Protein AF-A0A1M6DX93-F1 (afdb_monomer)

Mean predicted aligned error: 8.98 Å

InterPro domains:
  IPR004670 Na+/H+ antiporter NhaA [PF06965] (9-67)
  IPR004670 Na+/H+ antiporter NhaA [PTHR30341] (5-68)
  IPR023171 Na+/H+ antiporter domain superfamily [G3DSA:1.20.1530.10] (2-70)

Radius of gyration: 18.58 Å; Cα contacts (8 Å, |Δi|>4): 19; chains: 1; bounding box: 24×37×56 Å

Foldseek 3Di:
DDDPDPPPDPVVVVVVVVVVVVVVVVVVCCPDPVVVVVVCQQQDDDPNDGVVVVVVVVVVVVVVVVVVVD

Structure (mmCIF, N/CA/C/O backbone):
data_AF-A0A1M6DX93-F1
#
_entry.id   AF-A0A1M6DX93-F1
#
loop_
_atom_site.group_PDB
_atom_site.id
_atom_site.type_symbol
_atom_site.label_atom_id
_atom_site.label_alt_id
_atom_site.label_comp_id
_atom_site.label_asym_id
_atom_site.label_entity_id
_atom_site.label_seq_id
_atom_site.pdbx_PDB_ins_code
_atom_site.Cartn_x
_atom_site.Cartn_y
_atom_site.Cartn_z
_atom_site.occupancy
_atom_site.B_iso_or_equiv
_atom_site.auth_seq_id
_atom_site.auth_comp_id
_atom_site.auth_asym_id
_atom_site.auth_atom_id
_atom_site.pdbx_PDB_model_num
ATO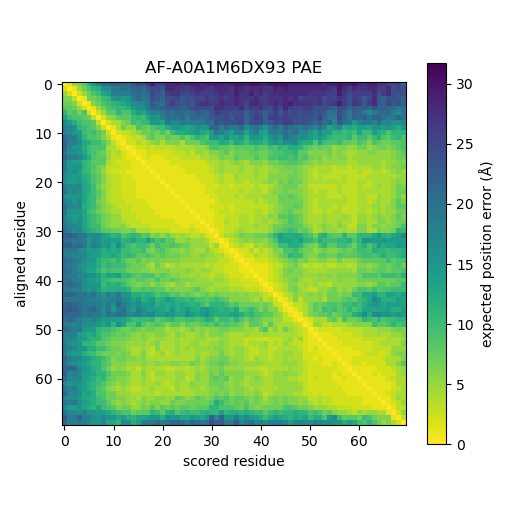M 1 N N . MET A 1 1 ? 8.529 21.288 -42.290 1.00 45.84 1 MET A N 1
ATOM 2 C CA . MET A 1 1 ? 8.000 21.572 -40.936 1.00 45.84 1 MET A CA 1
ATOM 3 C C . MET A 1 1 ? 7.960 20.274 -40.128 1.00 45.84 1 MET A C 1
ATOM 5 O O . MET A 1 1 ? 7.050 19.480 -40.323 1.00 45.84 1 MET A O 1
ATOM 9 N N . LYS A 1 2 ? 8.967 19.996 -39.285 1.00 48.25 2 LYS A N 1
ATOM 10 C CA . LYS A 1 2 ? 8.955 18.831 -38.377 1.00 48.25 2 LYS A CA 1
ATOM 11 C C . LYS A 1 2 ? 8.154 19.209 -37.128 1.00 48.25 2 LYS A C 1
ATOM 13 O O . LYS A 1 2 ? 8.601 20.057 -36.364 1.00 48.25 2 LYS A O 1
ATOM 18 N N . LYS A 1 3 ? 6.968 18.622 -36.938 1.00 56.81 3 LYS A N 1
ATOM 19 C CA . LYS A 1 3 ? 6.228 18.731 -35.672 1.00 56.81 3 LYS A CA 1
ATOM 20 C C . LYS A 1 3 ? 7.002 17.938 -34.618 1.00 56.81 3 LYS A C 1
ATOM 22 O O . LYS A 1 3 ? 7.067 16.715 -34.691 1.00 56.81 3 LYS A O 1
ATOM 27 N N . VAL A 1 4 ? 7.640 18.646 -33.691 1.00 67.81 4 VAL A N 1
ATOM 28 C CA . VAL A 1 4 ? 8.310 18.057 -32.528 1.00 67.81 4 VAL A CA 1
ATOM 29 C C . VAL A 1 4 ? 7.207 17.642 -31.559 1.00 67.81 4 VAL A C 1
ATOM 31 O O . VAL A 1 4 ? 6.672 18.471 -30.831 1.00 67.81 4 VAL A O 1
ATOM 34 N N . ILE A 1 5 ? 6.782 16.382 -31.625 1.00 70.19 5 ILE A N 1
ATOM 35 C CA . ILE A 1 5 ? 5.834 15.823 -30.659 1.00 70.19 5 ILE A CA 1
ATOM 36 C C . ILE A 1 5 ? 6.632 15.597 -29.365 1.00 70.19 5 ILE A C 1
ATOM 38 O O . ILE A 1 5 ? 7.629 14.870 -29.411 1.00 70.19 5 ILE A O 1
ATOM 42 N N . PRO A 1 6 ? 6.272 16.222 -28.229 1.00 67.19 6 PRO A N 1
ATOM 43 C CA . PRO A 1 6 ? 6.939 15.947 -26.964 1.00 67.19 6 PRO A CA 1
ATOM 44 C C . PRO A 1 6 ? 6.753 14.466 -26.623 1.00 67.19 6 PRO A C 1
ATOM 46 O O . PRO A 1 6 ? 5.659 13.918 -26.756 1.00 67.19 6 PRO A O 1
ATOM 49 N N . LYS A 1 7 ? 7.849 13.804 -26.244 1.00 64.12 7 LYS A N 1
ATOM 50 C CA . LYS A 1 7 ? 7.884 12.370 -25.951 1.00 64.12 7 LYS A CA 1
ATOM 51 C C . LYS A 1 7 ? 6.865 12.066 -24.853 1.00 64.12 7 LYS A C 1
ATOM 53 O O . LYS A 1 7 ? 6.981 12.572 -23.740 1.00 64.12 7 LYS A O 1
ATOM 58 N N . SER A 1 8 ? 5.847 11.289 -25.209 1.00 58.84 8 SER A N 1
ATOM 59 C CA . SER A 1 8 ? 4.788 10.850 -24.310 1.00 58.84 8 SER A CA 1
ATOM 60 C C . SER A 1 8 ? 5.395 10.178 -23.081 1.00 58.84 8 SER A C 1
ATOM 62 O O . SER A 1 8 ? 6.322 9.376 -23.200 1.00 58.84 8 SER A O 1
ATOM 64 N N . PHE A 1 9 ? 4.873 10.560 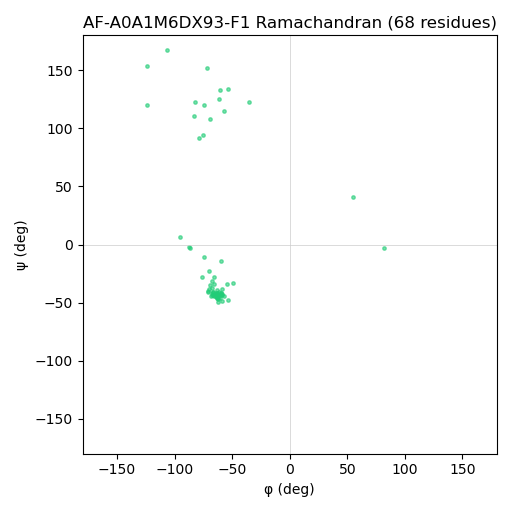-21.920 1.00 63.00 9 PHE A N 1
ATOM 65 C CA . PHE A 1 9 ? 5.224 10.093 -20.583 1.00 63.00 9 PHE A CA 1
ATOM 66 C C . PHE A 1 9 ? 5.583 8.594 -20.576 1.00 63.00 9 PHE A C 1
ATOM 68 O O . PHE A 1 9 ? 4.806 7.761 -21.042 1.00 63.00 9 PHE A O 1
ATOM 75 N N . ASN A 1 10 ? 6.787 8.257 -20.108 1.00 75.69 10 ASN A N 1
ATOM 76 C CA . ASN A 1 10 ? 7.305 6.892 -20.159 1.00 75.69 10 ASN A CA 1
ATOM 77 C C . ASN A 1 10 ? 6.664 6.074 -19.027 1.00 75.69 10 ASN A C 1
ATOM 79 O O . ASN A 1 10 ? 7.138 6.108 -17.895 1.00 75.69 10 ASN A O 1
ATOM 83 N N . ILE A 1 11 ? 5.542 5.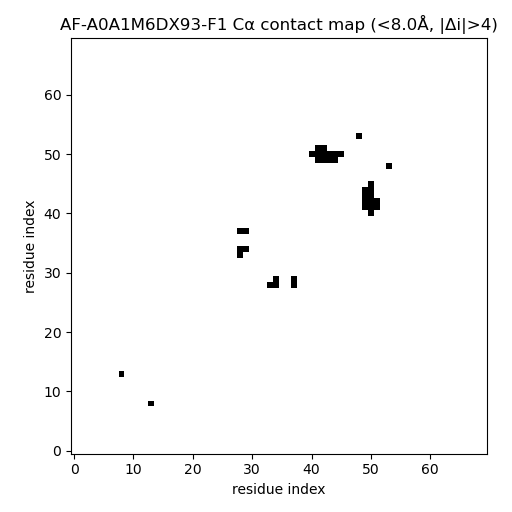421 -19.328 1.00 74.75 11 ILE A N 1
ATOM 84 C CA . ILE A 1 11 ? 4.652 4.712 -18.387 1.00 74.75 11 ILE A CA 1
ATOM 85 C C . ILE A 1 11 ? 5.397 3.748 -17.450 1.00 74.75 11 ILE A C 1
ATOM 87 O O . ILE A 1 11 ? 5.041 3.646 -16.277 1.00 74.75 11 ILE A O 1
ATOM 91 N N . ASP A 1 12 ? 6.476 3.126 -17.926 1.00 75.69 12 ASP A N 1
ATOM 92 C CA . ASP A 1 12 ? 7.310 2.216 -17.132 1.00 75.69 12 ASP A CA 1
ATOM 93 C C . ASP A 1 12 ? 8.043 2.926 -15.982 1.00 75.69 12 ASP A C 1
ATOM 95 O O . ASP A 1 12 ? 8.212 2.367 -14.902 1.00 75.69 12 ASP A O 1
ATOM 99 N N . ALA A 1 13 ? 8.450 4.184 -16.173 1.00 82.56 13 ALA A N 1
ATOM 100 C CA . ALA A 1 13 ? 9.066 4.982 -15.113 1.00 82.56 13 ALA A CA 1
ATOM 101 C C . ALA A 1 13 ? 8.026 5.504 -14.106 1.00 82.56 13 ALA A C 1
ATOM 103 O O . ALA A 1 13 ? 8.331 5.714 -12.932 1.00 82.56 13 ALA A O 1
ATOM 104 N N . VAL A 1 14 ? 6.785 5.706 -14.554 1.00 88.00 14 VAL A N 1
ATOM 105 C CA . VAL A 1 14 ? 5.699 6.277 -13.743 1.00 88.00 14 VAL A CA 1
ATOM 106 C C . VAL A 1 14 ? 5.233 5.300 -12.675 1.00 88.00 14 VAL A C 1
ATOM 108 O O . VAL A 1 14 ? 4.995 5.715 -11.543 1.00 88.00 14 VAL A O 1
ATOM 111 N N . SER A 1 15 ? 5.136 4.010 -13.006 1.00 86.25 15 SER A N 1
ATOM 112 C CA . SER A 1 15 ? 4.739 2.970 -12.053 1.00 86.25 15 SER A CA 1
ATOM 113 C C . SER A 1 15 ? 5.733 2.854 -10.892 1.00 86.25 15 SER A C 1
ATOM 115 O O . SER A 1 15 ? 5.317 2.815 -9.736 1.00 86.25 15 SER A O 1
ATOM 117 N N . GLY A 1 16 ? 7.040 2.900 -11.178 1.00 88.50 16 GLY A N 1
ATOM 118 C CA . GLY A 1 16 ? 8.091 2.879 -10.158 1.00 88.50 16 GLY A CA 1
ATOM 119 C C . GLY A 1 16 ? 8.048 4.098 -9.232 1.00 88.50 16 GLY A C 1
ATOM 120 O O . GLY A 1 16 ? 8.087 3.949 -8.011 1.00 88.50 16 GLY A O 1
ATOM 121 N N . VAL A 1 17 ? 7.899 5.303 -9.793 1.00 91.62 17 VAL A N 1
ATOM 122 C CA . VAL A 1 17 ? 7.774 6.537 -8.995 1.00 91.62 17 VAL A CA 1
ATOM 123 C C . VAL A 1 17 ? 6.511 6.514 -8.131 1.00 91.62 17 VAL A C 1
ATOM 125 O O . VAL A 1 17 ? 6.578 6.857 -6.951 1.00 91.62 17 VAL A O 1
ATOM 128 N N . LEU A 1 18 ? 5.376 6.067 -8.678 1.00 91.81 18 LEU A N 1
ATOM 129 C CA . LEU A 1 18 ? 4.119 5.959 -7.934 1.00 91.81 18 LEU A CA 1
ATOM 130 C C . LEU A 1 18 ? 4.257 5.028 -6.719 1.00 91.81 18 LEU A C 1
ATOM 132 O O . LEU A 1 18 ? 3.737 5.333 -5.647 1.00 91.81 18 LEU A O 1
ATOM 136 N N . LEU A 1 19 ? 5.001 3.930 -6.866 1.00 92.06 19 LEU A N 1
ATOM 137 C CA . LEU A 1 19 ? 5.233 2.949 -5.805 1.00 92.06 19 LEU A CA 1
ATOM 138 C C . LEU A 1 19 ? 6.078 3.535 -4.663 1.00 92.06 19 LEU A C 1
ATOM 140 O O . LEU A 1 19 ? 5.743 3.367 -3.491 1.00 92.06 19 LEU A O 1
ATOM 144 N N . VAL A 1 20 ? 7.120 4.302 -4.998 1.00 94.88 20 VAL A N 1
ATOM 145 C CA . VAL A 1 20 ? 7.936 5.026 -4.007 1.00 94.88 20 VAL A CA 1
ATOM 146 C C . VAL A 1 20 ? 7.102 6.070 -3.262 1.00 94.88 20 VAL A C 1
ATOM 148 O O . VAL A 1 20 ? 7.166 6.148 -2.036 1.00 94.88 20 VAL A O 1
ATOM 151 N N . VAL A 1 21 ? 6.281 6.845 -3.977 1.00 95.88 21 VAL A N 1
ATOM 152 C CA . VAL A 1 21 ? 5.391 7.840 -3.357 1.00 95.88 21 VAL A CA 1
ATOM 153 C C . VAL A 1 21 ? 4.392 7.168 -2.412 1.00 95.88 21 VAL A C 1
ATOM 155 O O . VAL A 1 21 ? 4.209 7.641 -1.291 1.00 95.88 21 VAL A O 1
ATOM 158 N N . ALA A 1 22 ? 3.797 6.041 -2.812 1.00 94.06 22 ALA A N 1
ATOM 159 C CA . ALA A 1 22 ? 2.896 5.269 -1.959 1.00 94.06 22 ALA A CA 1
ATOM 160 C C . ALA A 1 22 ? 3.589 4.776 -0.676 1.00 94.06 22 ALA A C 1
ATOM 162 O O . ALA A 1 22 ? 3.017 4.887 0.407 1.00 94.06 22 ALA A O 1
ATOM 163 N N . ALA A 1 23 ? 4.837 4.303 -0.770 1.00 93.88 23 ALA A N 1
ATOM 164 C CA . ALA A 1 23 ? 5.617 3.874 0.391 1.00 93.88 23 ALA A CA 1
ATOM 165 C C . ALA A 1 23 ? 5.921 5.034 1.358 1.00 93.88 23 ALA A C 1
ATOM 167 O O . ALA A 1 23 ? 5.776 4.886 2.571 1.00 93.88 23 ALA A O 1
ATOM 168 N N . ILE A 1 24 ? 6.286 6.209 0.833 1.00 96.19 24 ILE A N 1
ATOM 169 C CA . ILE A 1 24 ? 6.512 7.412 1.648 1.00 96.19 24 ILE A CA 1
ATOM 170 C C . ILE A 1 24 ? 5.218 7.832 2.355 1.0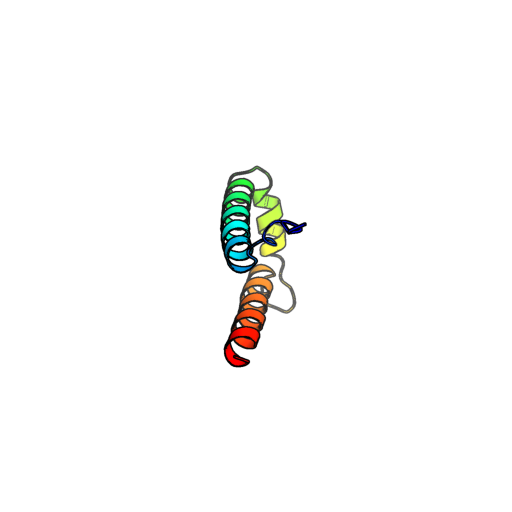0 96.19 24 ILE A C 1
ATOM 172 O O . ILE A 1 24 ? 5.233 8.088 3.559 1.00 96.19 24 ILE A O 1
ATOM 176 N N . LEU A 1 25 ? 4.089 7.861 1.640 1.00 92.44 25 LEU A N 1
ATOM 177 C CA . LEU A 1 25 ? 2.784 8.173 2.229 1.00 92.44 25 LEU A CA 1
ATOM 178 C C . LEU A 1 25 ? 2.403 7.175 3.327 1.00 92.44 25 LEU A C 1
ATOM 180 O O . LEU A 1 25 ? 1.941 7.593 4.387 1.00 92.44 25 LEU A O 1
ATOM 184 N N . ALA A 1 26 ? 2.649 5.880 3.113 1.00 89.38 26 ALA A N 1
ATOM 185 C CA . ALA A 1 26 ? 2.423 4.854 4.125 1.00 89.38 26 ALA A CA 1
ATOM 186 C C . ALA A 1 26 ? 3.258 5.109 5.391 1.00 89.38 26 ALA A C 1
ATOM 188 O O . ALA A 1 26 ? 2.718 5.036 6.493 1.00 89.38 26 ALA A O 1
ATOM 189 N N . MET A 1 27 ? 4.538 5.486 5.254 1.00 91.50 27 MET A N 1
ATOM 190 C CA . MET A 1 27 ? 5.369 5.861 6.406 1.00 91.50 27 MET A CA 1
ATOM 191 C C . MET A 1 27 ? 4.839 7.101 7.132 1.00 91.50 27 MET A C 1
ATOM 193 O O . MET A 1 27 ? 4.818 7.116 8.361 1.00 91.50 27 MET A O 1
ATOM 197 N N . ILE A 1 28 ? 4.388 8.128 6.407 1.00 93.12 28 ILE A N 1
ATOM 198 C CA . ILE A 1 28 ? 3.821 9.341 7.018 1.00 93.12 28 ILE A CA 1
ATOM 199 C C . ILE A 1 28 ? 2.558 9.000 7.818 1.00 93.12 28 ILE A C 1
ATOM 201 O O . ILE A 1 28 ? 2.428 9.425 8.963 1.00 93.12 28 ILE A O 1
ATOM 205 N N . ILE A 1 29 ? 1.645 8.213 7.240 1.00 88.00 29 ILE A N 1
ATOM 206 C CA . ILE A 1 29 ? 0.401 7.796 7.903 1.00 88.00 29 ILE A CA 1
ATOM 207 C C . ILE A 1 29 ? 0.709 6.948 9.144 1.00 88.00 29 ILE A C 1
ATOM 209 O O . ILE A 1 29 ? 0.122 7.184 10.199 1.00 88.00 29 ILE A O 1
ATOM 213 N N . ALA A 1 30 ? 1.659 6.014 9.042 1.00 85.31 30 ALA A N 1
ATOM 214 C CA . ALA A 1 30 ? 2.050 5.134 10.142 1.00 85.31 30 ALA A CA 1
ATOM 215 C C . ALA A 1 30 ? 2.709 5.872 11.320 1.00 85.31 30 ALA A C 1
ATOM 217 O O . ALA A 1 30 ? 2.593 5.413 12.450 1.00 85.31 30 ALA A O 1
ATOM 218 N N . ASN A 1 31 ? 3.374 7.007 11.077 1.00 89.75 31 ASN A N 1
ATOM 219 C CA . ASN A 1 31 ? 4.001 7.830 12.121 1.00 89.75 31 ASN A CA 1
ATOM 220 C C . ASN A 1 31 ? 3.104 8.986 12.610 1.00 89.75 31 ASN A C 1
ATOM 222 O O . ASN A 1 31 ? 3.556 9.841 13.370 1.00 89.75 31 ASN A O 1
ATOM 226 N N . SER A 1 32 ? 1.848 9.055 12.161 1.00 86.81 32 SER A N 1
ATOM 227 C CA . SER A 1 32 ? 0.917 10.137 12.496 1.00 86.81 32 SER A CA 1
ATOM 228 C C . SER A 1 32 ? -0.167 9.686 13.481 1.00 86.81 32 SER A C 1
ATOM 230 O O . SER A 1 32 ? -0.406 8.498 13.670 1.00 86.81 32 SER A O 1
ATOM 232 N N . ALA A 1 33 ? -0.906 10.638 14.061 1.00 82.06 33 ALA A N 1
ATOM 233 C CA . ALA A 1 33 ? -2.062 10.374 14.930 1.00 82.06 33 ALA A CA 1
ATOM 234 C C . ALA A 1 33 ? -3.196 9.589 14.229 1.00 82.06 33 ALA A C 1
ATOM 236 O O . ALA A 1 33 ? -4.091 9.063 14.889 1.00 82.06 33 ALA A O 1
ATOM 237 N N . LEU A 1 34 ? -3.154 9.484 12.894 1.00 80.56 34 LEU A N 1
ATOM 238 C CA . LEU A 1 34 ? -4.051 8.640 12.101 1.00 80.56 34 LEU A CA 1
ATOM 239 C C . LEU A 1 34 ? -3.716 7.141 12.191 1.00 80.56 34 LEU A C 1
ATOM 241 O O . LEU A 1 34 ? -4.534 6.333 11.756 1.00 80.56 34 LEU A O 1
ATOM 245 N N . GLN A 1 35 ? -2.572 6.757 12.767 1.00 82.75 35 GLN A N 1
ATOM 246 C CA . GLN A 1 35 ? -2.145 5.362 12.900 1.00 82.75 35 GLN A CA 1
ATOM 247 C C . GLN A 1 35 ? -3.210 4.498 13.583 1.00 82.75 35 GLN A C 1
ATOM 249 O O . GLN A 1 35 ? -3.569 3.450 13.060 1.00 82.75 35 GLN A O 1
ATOM 254 N N . THR A 1 36 ? -3.770 4.944 14.710 1.00 78.88 36 THR A N 1
ATOM 255 C CA . THR A 1 36 ? -4.771 4.168 15.462 1.00 78.88 36 THR A CA 1
ATOM 256 C C . THR A 1 36 ? -6.041 3.934 14.645 1.00 78.88 36 THR A C 1
ATOM 258 O O . THR A 1 36 ? -6.610 2.846 14.667 1.00 78.88 36 THR A O 1
ATOM 261 N N . PHE A 1 37 ? -6.481 4.939 13.884 1.00 82.12 37 PHE A N 1
ATOM 262 C CA . PHE A 1 37 ? -7.627 4.800 12.988 1.00 82.12 37 PHE A CA 1
ATOM 263 C C . PHE A 1 37 ? -7.312 3.858 11.817 1.00 82.12 37 PHE A C 1
ATOM 265 O O . PHE A 1 37 ? -8.106 2.973 11.508 1.00 82.12 37 PHE A O 1
ATOM 272 N N . TYR A 1 38 ? -6.133 4.005 11.212 1.00 80.81 38 TYR A N 1
ATOM 273 C CA . TYR A 1 38 ? -5.662 3.171 10.108 1.00 80.81 38 TYR A CA 1
ATOM 274 C C . TYR A 1 38 ? -5.525 1.695 10.516 1.00 80.81 38 TYR A C 1
ATOM 276 O O . TYR A 1 38 ? -6.018 0.812 9.815 1.00 80.81 38 TYR A O 1
ATOM 284 N N . GLU A 1 39 ? -4.948 1.423 11.687 1.00 80.12 39 GLU A N 1
ATOM 285 C CA . GLU A 1 39 ? -4.832 0.073 12.241 1.00 80.12 39 GLU A CA 1
ATOM 286 C C . GLU A 1 39 ? -6.195 -0.514 12.606 1.00 80.12 39 GLU A C 1
ATOM 288 O O . GLU A 1 39 ? -6.445 -1.670 12.289 1.00 80.12 39 GLU A O 1
ATOM 293 N N . ASN A 1 40 ? -7.118 0.260 13.186 1.00 80.88 40 ASN A N 1
ATOM 294 C CA . ASN A 1 40 ? -8.470 -0.230 13.478 1.00 80.88 40 ASN A CA 1
ATOM 295 C C . ASN A 1 40 ? -9.224 -0.648 12.205 1.00 80.88 40 ASN A C 1
ATOM 297 O O . ASN A 1 40 ? -9.875 -1.694 12.184 1.00 80.88 40 ASN A O 1
ATOM 301 N N . VAL A 1 41 ? -9.102 0.124 11.120 1.00 81.38 41 VAL A N 1
ATOM 302 C CA . VAL A 1 41 ? -9.682 -0.237 9.816 1.00 81.38 41 VAL A CA 1
ATOM 303 C C . VAL A 1 41 ? -9.008 -1.493 9.252 1.00 81.38 41 VAL A C 1
ATOM 305 O O . VAL A 1 41 ? -9.691 -2.416 8.815 1.00 81.38 41 VAL A O 1
ATOM 308 N N . LEU A 1 42 ? -7.678 -1.588 9.319 1.00 79.00 42 LEU A N 1
ATOM 309 C CA . LEU A 1 42 ? -6.922 -2.750 8.835 1.00 79.00 42 LEU A CA 1
ATOM 310 C C . LEU A 1 42 ? -7.147 -4.032 9.655 1.00 79.00 42 LEU A C 1
ATOM 312 O O . LEU A 1 42 ? -7.086 -5.137 9.105 1.00 79.00 42 LEU A O 1
ATOM 316 N N . HIS A 1 43 ? -7.397 -3.893 10.956 1.00 79.25 43 HIS A N 1
ATOM 317 C CA . HIS A 1 43 ? -7.705 -4.976 11.889 1.00 79.25 43 HIS A CA 1
ATOM 318 C C . HIS A 1 43 ? -9.198 -5.310 11.958 1.00 79.25 43 HIS A C 1
ATOM 320 O O . HIS A 1 43 ? -9.571 -6.263 12.645 1.00 79.25 43 HIS A O 1
ATOM 326 N N . THR A 1 44 ? -10.052 -4.591 11.225 1.00 79.94 44 THR A N 1
ATOM 327 C CA . THR A 1 44 ? -11.464 -4.953 11.104 1.00 79.94 44 THR A CA 1
ATOM 328 C C . THR A 1 44 ? -11.563 -6.333 10.456 1.00 79.94 44 THR A C 1
ATOM 330 O O . THR A 1 44 ? -10.994 -6.582 9.391 1.00 79.94 44 THR A O 1
ATOM 333 N N . TYR A 1 45 ? -12.253 -7.250 11.131 1.00 75.94 45 TYR A N 1
ATOM 334 C CA . TYR A 1 45 ? -12.460 -8.607 10.644 1.00 75.94 45 TYR A CA 1
ATOM 335 C C . TYR A 1 45 ? -13.619 -8.634 9.656 1.00 75.94 45 TYR A C 1
ATOM 337 O O . TYR A 1 45 ? -14.748 -8.280 9.990 1.00 75.94 45 TYR A O 1
ATOM 345 N N . VAL A 1 46 ? -13.334 -9.100 8.446 1.00 73.31 46 VAL A N 1
ATOM 346 C CA . VAL A 1 46 ? -14.319 -9.325 7.393 1.00 73.31 46 VAL A CA 1
ATOM 347 C C . VAL A 1 46 ? -14.196 -10.784 6.969 1.00 73.31 46 VAL A C 1
ATOM 349 O O . VAL A 1 46 ? -13.133 -11.229 6.540 1.00 73.31 46 VAL A O 1
ATOM 352 N N . LEU A 1 47 ? -15.281 -11.551 7.117 1.00 71.31 47 LEU A N 1
ATOM 353 C CA . LEU A 1 47 ? -15.343 -12.970 6.729 1.00 71.31 47 LEU A CA 1
ATOM 354 C C . LEU A 1 47 ? -14.236 -13.845 7.363 1.00 71.31 47 LEU A C 1
ATOM 356 O O . LEU A 1 47 ? -13.664 -14.711 6.711 1.00 71.31 47 LEU A O 1
ATOM 360 N N . GLY A 1 48 ? -13.923 -13.616 8.644 1.00 75.88 48 GLY A N 1
ATOM 361 C CA . GLY A 1 48 ? -12.956 -14.428 9.399 1.00 75.88 48 GLY A CA 1
ATOM 362 C C . GLY A 1 48 ? -11.479 -14.076 9.182 1.00 75.88 48 GLY A C 1
ATOM 363 O O . GLY A 1 48 ? -10.631 -14.623 9.877 1.00 75.88 48 GLY A O 1
ATOM 364 N N . MET A 1 49 ? -11.163 -13.126 8.295 1.00 73.69 49 MET A N 1
ATOM 365 C CA . MET A 1 49 ? -9.808 -12.596 8.088 1.00 73.69 49 MET A CA 1
ATOM 366 C C . MET A 1 49 ? -9.788 -11.077 8.273 1.00 73.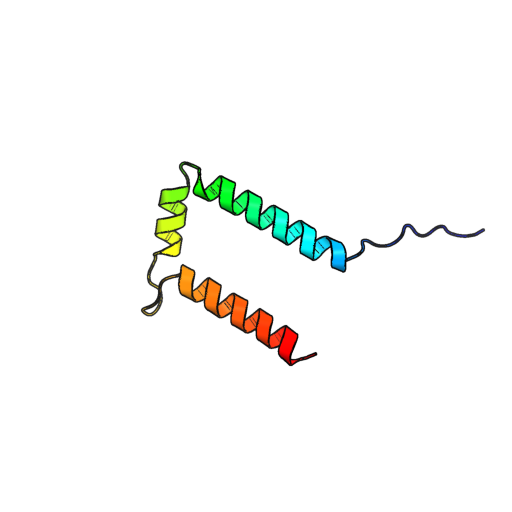69 49 MET A C 1
ATOM 368 O O . MET A 1 49 ? -10.806 -10.406 8.102 1.00 73.69 49 MET A O 1
ATOM 372 N N . SER A 1 50 ? -8.639 -10.507 8.646 1.00 82.38 50 SER A N 1
ATOM 373 C CA . SER A 1 50 ? -8.542 -9.049 8.778 1.00 82.38 50 SER A CA 1
ATOM 374 C C . SER A 1 50 ? -8.550 -8.371 7.407 1.00 82.38 50 SER A C 1
ATOM 376 O O . SER A 1 50 ? -8.079 -8.935 6.417 1.00 82.38 50 SER A O 1
ATOM 378 N N . PHE A 1 51 ? -9.039 -7.134 7.343 1.00 83.62 51 PHE A N 1
ATOM 379 C CA . PHE A 1 51 ? -9.044 -6.331 6.119 1.00 83.62 51 PHE A CA 1
ATOM 380 C C . PHE A 1 51 ? -7.639 -6.199 5.501 1.00 83.62 51 PHE A C 1
ATOM 382 O O . PHE A 1 51 ? -7.482 -6.241 4.282 1.00 83.62 51 PHE A O 1
ATOM 389 N N . ARG A 1 52 ? -6.592 -6.152 6.338 1.00 85.56 52 ARG A N 1
ATOM 390 C CA . ARG A 1 52 ? -5.192 -6.206 5.889 1.00 85.56 52 ARG A CA 1
ATOM 391 C C . ARG A 1 52 ? -4.852 -7.473 5.094 1.00 85.56 52 ARG A C 1
ATOM 393 O O . ARG A 1 52 ? -4.162 -7.367 4.085 1.00 85.56 52 ARG A O 1
ATOM 400 N N . HIS A 1 53 ? -5.328 -8.643 5.527 1.00 85.62 53 HIS A N 1
ATOM 401 C CA . HIS A 1 53 ? -5.095 -9.902 4.806 1.00 85.62 53 HIS A CA 1
ATOM 402 C C . HIS A 1 53 ? -5.803 -9.900 3.451 1.00 85.62 53 HIS A C 1
ATOM 404 O O . HIS A 1 53 ? -5.184 -10.227 2.446 1.00 85.62 53 HIS A O 1
ATOM 410 N N . TRP A 1 54 ? -7.051 -9.426 3.401 1.00 89.69 54 TRP A N 1
ATOM 411 C CA . TRP A 1 54 ? -7.800 -9.294 2.149 1.00 89.69 54 TRP A CA 1
ATOM 412 C C . TRP A 1 54 ? -7.091 -8.416 1.116 1.00 89.69 54 TRP A C 1
ATOM 414 O O . TRP A 1 54 ? -7.015 -8.786 -0.054 1.00 89.69 54 TRP A O 1
ATOM 424 N N . ILE A 1 55 ? -6.556 -7.265 1.538 1.00 87.81 55 ILE A N 1
ATOM 425 C CA . ILE A 1 55 ? -5.801 -6.382 0.640 1.00 87.81 55 ILE A CA 1
ATOM 426 C C . ILE A 1 55 ? -4.542 -7.092 0.135 1.00 87.81 55 ILE A C 1
ATOM 428 O O . ILE A 1 55 ? -4.267 -7.047 -1.060 1.00 87.81 55 ILE A O 1
ATOM 432 N N . ASN A 1 56 ? -3.790 -7.745 1.024 1.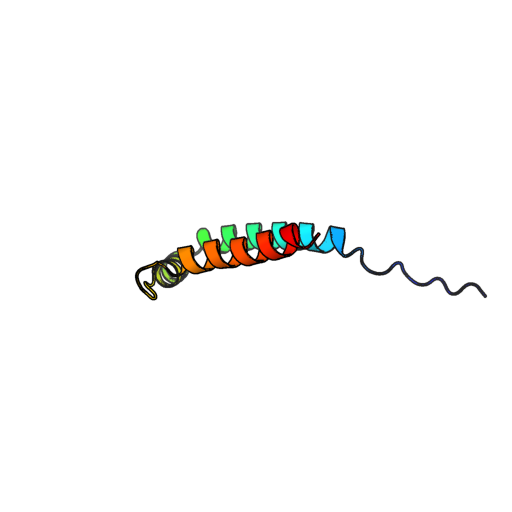00 90.75 56 ASN A N 1
ATOM 433 C CA . ASN A 1 56 ? -2.552 -8.428 0.656 1.00 90.75 56 ASN A CA 1
ATOM 434 C C . ASN A 1 56 ? -2.798 -9.565 -0.348 1.00 90.75 56 ASN A C 1
ATOM 436 O O . ASN A 1 56 ? -2.161 -9.611 -1.400 1.00 90.75 56 ASN A O 1
ATOM 440 N N . ASP A 1 57 ? -3.766 -10.432 -0.062 1.00 89.69 57 ASP A N 1
ATOM 441 C CA . ASP A 1 57 ? -4.084 -11.580 -0.909 1.00 89.69 57 ASP A CA 1
ATOM 442 C C . ASP A 1 57 ? -4.723 -11.138 -2.231 1.00 89.69 57 ASP A C 1
ATOM 444 O O . ASP A 1 57 ? -4.384 -11.662 -3.292 1.00 89.69 57 ASP A O 1
ATOM 448 N N . GLY A 1 58 ? -5.586 -10.117 -2.202 1.00 90.62 58 GLY A N 1
ATOM 449 C CA . GLY A 1 58 ? -6.191 -9.538 -3.400 1.00 90.62 58 GLY A CA 1
ATOM 450 C C . GLY A 1 58 ? -5.168 -8.874 -4.325 1.00 90.62 58 GLY A C 1
ATOM 451 O O . GLY A 1 58 ? -5.197 -9.093 -5.5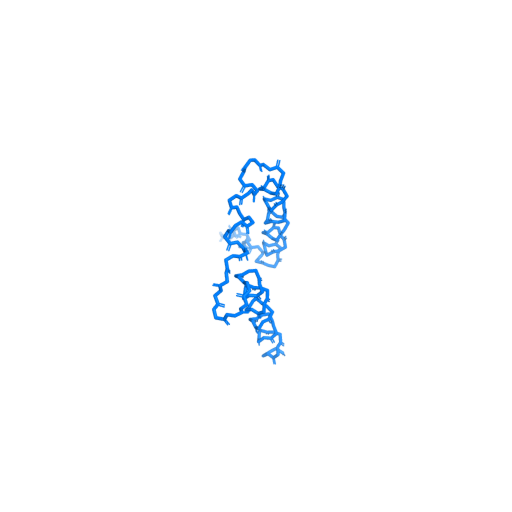37 1.00 90.62 58 GLY A O 1
ATOM 452 N N . LEU A 1 59 ? -4.228 -8.100 -3.770 1.00 91.38 59 LEU A N 1
ATOM 453 C CA . LEU A 1 59 ? -3.177 -7.452 -4.557 1.00 91.38 59 LEU A CA 1
ATOM 454 C C . LEU A 1 59 ? -2.229 -8.491 -5.172 1.00 91.38 59 LEU A C 1
ATOM 456 O O . LEU A 1 59 ? -1.880 -8.376 -6.347 1.00 91.38 59 LEU A O 1
ATOM 460 N N . MET A 1 60 ? -1.877 -9.538 -4.417 1.00 92.62 60 MET A N 1
ATOM 461 C CA . MET A 1 60 ? -1.092 -10.665 -4.929 1.00 92.62 60 MET A CA 1
ATOM 462 C C . MET A 1 60 ? -1.837 -11.434 -6.022 1.00 92.62 60 ME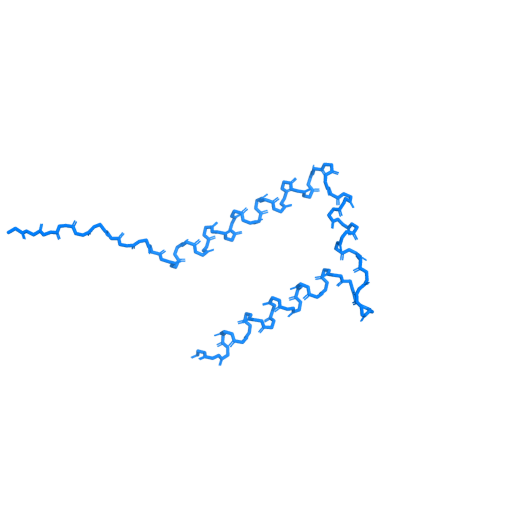T A C 1
ATOM 464 O O . MET A 1 60 ? -1.237 -11.754 -7.045 1.00 92.62 60 MET A O 1
ATOM 468 N N . ALA A 1 61 ? -3.140 -11.682 -5.868 1.00 93.50 61 ALA A N 1
ATOM 469 C CA . ALA A 1 61 ? -3.945 -12.352 -6.887 1.00 93.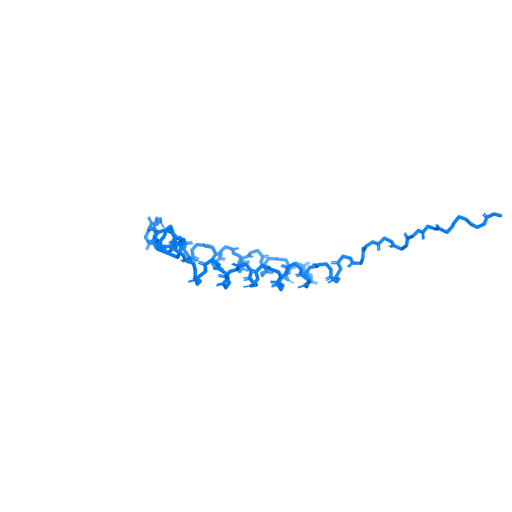50 61 ALA A CA 1
ATOM 470 C C . ALA A 1 61 ? -3.936 -11.586 -8.221 1.00 93.50 61 ALA A C 1
ATOM 472 O O . ALA A 1 61 ? -3.740 -12.189 -9.275 1.00 93.50 61 ALA A O 1
ATOM 473 N N . VAL A 1 62 ? -4.079 -10.256 -8.189 1.00 92.75 62 VAL A N 1
ATOM 474 C CA . VAL A 1 62 ? -3.992 -9.415 -9.396 1.00 92.75 62 VAL A CA 1
ATOM 475 C C . VAL A 1 62 ? -2.574 -9.408 -9.969 1.00 92.75 62 VAL A C 1
ATOM 477 O O . VAL A 1 62 ? -2.408 -9.556 -11.180 1.00 92.75 62 VAL A O 1
ATOM 480 N N . PHE A 1 63 ? -1.550 -9.279 -9.120 1.00 88.56 63 PHE A N 1
ATOM 481 C CA . PHE A 1 63 ? -0.147 -9.282 -9.541 1.00 88.56 63 PHE A CA 1
ATOM 482 C C . PHE A 1 63 ? 0.226 -10.584 -10.261 1.00 88.56 63 PHE A C 1
ATOM 484 O O . PHE A 1 63 ? 0.753 -10.550 -11.373 1.00 88.56 63 PHE A O 1
ATOM 491 N N . PHE A 1 64 ? -0.119 -11.733 -9.676 1.00 90.56 64 PHE A N 1
ATOM 492 C CA . PHE A 1 64 ? 0.113 -13.035 -10.293 1.00 90.56 64 PHE A CA 1
ATOM 493 C C . PHE A 1 64 ? -0.764 -13.275 -11.519 1.00 90.56 64 PHE A C 1
ATOM 495 O O . PHE A 1 64 ? -0.279 -13.874 -12.468 1.00 90.56 64 PHE A O 1
ATOM 502 N N . CYS A 1 65 ? -2.008 -12.788 -11.554 1.00 92.88 65 CYS A N 1
ATOM 503 C CA . CYS A 1 65 ? -2.854 -12.880 -12.746 1.00 92.88 65 CYS A CA 1
ATOM 504 C C . CYS A 1 65 ? -2.219 -12.151 -13.944 1.00 92.88 65 CYS A C 1
ATOM 506 O O . CYS A 1 65 ? -2.119 -12.721 -15.028 1.00 92.88 65 CYS A O 1
ATOM 508 N N . LEU A 1 66 ? -1.713 -10.929 -13.736 1.00 89.31 66 LEU A N 1
ATOM 509 C CA . LEU A 1 66 ? -1.034 -10.145 -14.774 1.00 89.31 66 LEU A CA 1
ATOM 510 C C . LEU A 1 66 ? 0.304 -10.758 -15.207 1.00 89.31 66 LEU A C 1
ATOM 512 O O . LEU A 1 66 ? 0.638 -10.705 -16.388 1.00 89.31 66 LEU A O 1
ATOM 516 N N . LEU A 1 67 ? 1.066 -11.335 -14.271 1.00 87.06 67 LEU A N 1
ATOM 517 C CA . LEU A 1 67 ? 2.314 -12.034 -14.586 1.00 87.06 67 LEU A CA 1
ATOM 518 C C . LEU A 1 67 ? 2.078 -13.363 -15.305 1.00 87.06 67 LEU A C 1
ATOM 520 O O . LEU A 1 67 ? 2.812 -13.676 -16.229 1.00 87.06 67 LEU A O 1
ATOM 524 N N . ALA A 1 68 ? 1.074 -14.139 -14.897 1.00 87.12 68 ALA A N 1
ATOM 525 C CA . ALA A 1 68 ? 0.775 -15.445 -15.482 1.00 87.12 68 ALA A CA 1
ATOM 526 C C . ALA A 1 68 ? 0.222 -15.349 -16.912 1.00 87.12 68 ALA A C 1
ATOM 528 O O . ALA A 1 68 ? 0.284 -16.320 -17.660 1.00 87.12 68 ALA A O 1
ATOM 529 N N . TRP A 1 69 ? -0.348 -14.200 -17.285 1.00 73.94 69 TRP A N 1
ATOM 530 C CA . TRP A 1 69 ? -0.888 -13.939 -18.623 1.00 73.94 69 TRP A CA 1
ATOM 531 C C . TRP A 1 69 ? 0.140 -13.425 -19.637 1.00 73.94 69 TRP A C 1
ATOM 533 O O . TRP A 1 69 ? -0.214 -13.209 -20.798 1.00 73.94 69 TRP A O 1
ATOM 543 N N . LYS A 1 70 ? 1.386 -13.209 -19.212 1.00 55.84 70 LYS A N 1
ATOM 544 C CA . LYS A 1 70 ? 2.490 -12.786 -20.070 1.00 55.84 70 LYS A CA 1
ATOM 545 C C . LYS A 1 70 ? 3.508 -13.906 -20.223 1.00 55.84 70 LYS A C 1
ATOM 547 O O . LYS A 1 70 ? 3.997 -14.061 -21.362 1.00 55.84 70 LYS A O 1
#

pLDDT: mean 81.99, std 11.32, range [45.84, 96.19]

Sequence (70 aa):
MKKVIPKSFNIDAVSGVLLVVAAILAMIIANSALQTFYENVLHTYVLGMSFRHWINDGLMAVFFCLLAWK

Organism: NCBI:txid1216006

Secondary structure (DSSP, 8-state):
----------HHHHHHHHHHHHHHHHHHHHTSTTHHHHHHHHT-EETTEEHHHHHHHHHHHHHHHHHHT-

Solvent-accessible surface area (backbone atoms only — not comparable to full-atom values): 4199 Å² total; per-residue (Å²): 136,84,82,82,72,78,81,73,80,61,63,78,60,49,56,56,52,52,50,53,52,50,52,51,50,51,53,54,44,63,75,38,91,54,28,66,58,54,48,52,59,34,61,37,71,54,93,92,39,34,43,49,54,53,53,53,54,52,52,48,52,53,52,50,52,59,58,74,76,106